Protein AF-A0A7V7D8W6-F1 (afdb_monomer)

Radius of gyration: 11.97 Å; Cα contacts (8 Å, |Δi|>4): 41; chains: 1; bounding box: 28×25×26 Å

Sequence (51 aa):
MVPQNTVPVDDAAAAKKIISLMDGFEDHDDVQNTYANFDIPDEILSETGNN

Solvent-accessible surface area (backbone atoms only — not comparable to full-atom values): 3342 Å² total; per-residue (Å²): 138,82,66,94,62,72,44,81,43,93,44,51,72,58,45,46,53,50,51,57,50,50,53,58,48,70,72,33,90,88,52,88,81,86,85,78,39,72,40,67,50,68,73,43,52,60,63,63,70,71,126

pLDDT: mean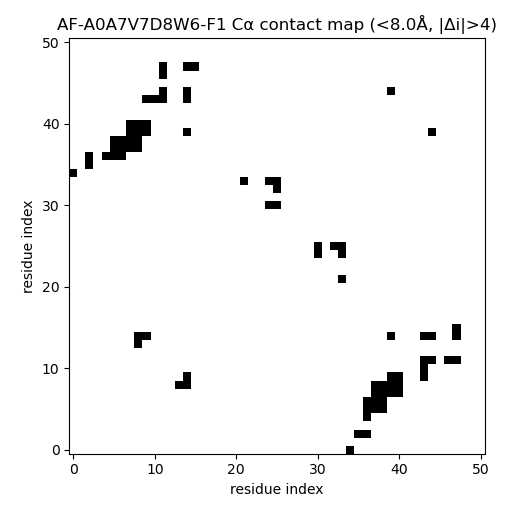 87.82, std 10.91, range [41.41, 94.38]

Secondary structure (DSSP, 8-state):
---SS-EE---HHHHHHHHHHHHHHHT-TT-------EE--HHHHHHHT--

Foldseek 3Di:
DDDPAADEDADLVVVLVVVVVQVVLVPDPPRDDDDHRYDYDPVSVVVNPDD

Structure (mmCIF, N/CA/C/O backbone):
data_AF-A0A7V7D8W6-F1
#
_entry.id   AF-A0A7V7D8W6-F1
#
loop_
_atom_site.group_PDB
_atom_site.id
_atom_site.type_symbol
_atom_site.label_atom_id
_atom_site.label_alt_id
_atom_site.label_comp_id
_atom_site.label_asym_id
_atom_site.label_entity_id
_atom_site.label_seq_id
_atom_site.pdbx_PDB_ins_code
_atom_site.Cartn_x
_atom_site.Cartn_y
_atom_site.Cartn_z
_atom_site.occupancy
_atom_site.B_iso_or_equiv
_atom_site.auth_seq_id
_atom_site.auth_comp_id
_atom_site.auth_asym_id
_atom_site.auth_atom_id
_atom_site.pdbx_PDB_model_num
ATOM 1 N N . MET A 1 1 ? 6.253 -10.092 -8.796 1.00 78.38 1 MET A N 1
ATOM 2 C CA . MET A 1 1 ? 6.825 -10.684 -7.566 1.00 78.38 1 MET A CA 1
ATOM 3 C C . MET A 1 1 ? 5.681 -10.908 -6.592 1.00 78.38 1 MET A C 1
ATOM 5 O O . MET A 1 1 ? 4.852 -10.016 -6.494 1.00 78.38 1 MET A O 1
ATOM 9 N N . VAL A 1 2 ? 5.594 -12.067 -5.931 1.00 81.31 2 VAL A N 1
ATOM 10 C CA . VAL A 1 2 ? 4.547 -12.333 -4.925 1.00 81.31 2 VAL A CA 1
ATOM 11 C C . VAL A 1 2 ?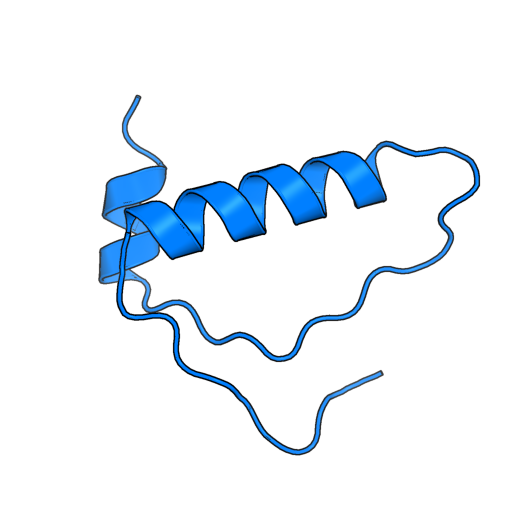 5.204 -12.327 -3.543 1.00 81.31 2 VAL A C 1
ATOM 13 O O . VAL A 1 2 ? 6.169 -13.072 -3.350 1.00 81.31 2 VAL A O 1
ATOM 16 N N . PRO A 1 3 ? 4.756 -11.477 -2.607 1.00 85.38 3 PRO A N 1
ATOM 17 C CA . PRO A 1 3 ? 5.310 -11.449 -1.260 1.00 85.38 3 PRO A CA 1
ATOM 18 C C . PRO A 1 3 ? 4.963 -12.738 -0.504 1.00 85.38 3 PRO A C 1
ATOM 20 O O . PRO A 1 3 ? 3.883 -13.296 -0.666 1.00 85.38 3 PRO A O 1
ATOM 23 N N . GLN A 1 4 ? 5.884 -13.214 0.336 1.00 91.75 4 GLN A N 1
ATOM 24 C CA . GLN A 1 4 ? 5.673 -14.428 1.140 1.00 91.75 4 GLN A CA 1
ATOM 25 C C . GLN A 1 4 ? 4.813 -14.185 2.388 1.00 91.75 4 GLN A C 1
ATOM 27 O O . GLN A 1 4 ? 4.250 -15.132 2.920 1.00 91.75 4 GLN A O 1
ATOM 32 N N . ASN A 1 5 ? 4.712 -12.930 2.834 1.00 92.88 5 ASN A N 1
ATOM 33 C CA . ASN A 1 5 ? 3.934 -12.508 3.996 1.00 92.88 5 ASN A CA 1
ATOM 34 C C . ASN A 1 5 ? 3.185 -11.221 3.661 1.00 92.88 5 ASN A C 1
ATOM 36 O O . ASN A 1 5 ? 3.754 -10.346 3.000 1.00 92.88 5 ASN A O 1
ATOM 40 N N . THR A 1 6 ? 1.968 -11.085 4.179 1.00 92.81 6 THR A N 1
ATOM 41 C CA . THR A 1 6 ? 1.159 -9.872 4.064 1.00 92.81 6 THR A CA 1
ATOM 42 C C . THR A 1 6 ? 1.106 -9.096 5.381 1.00 92.81 6 THR A C 1
ATOM 44 O O . THR A 1 6 ? 1.345 -9.650 6.456 1.00 92.81 6 THR A O 1
ATOM 47 N N . VAL A 1 7 ? 0.841 -7.793 5.291 1.00 94.00 7 VAL A N 1
ATOM 48 C CA . VAL A 1 7 ? 0.659 -6.886 6.428 1.00 94.00 7 VAL A CA 1
ATOM 49 C C . VAL A 1 7 ? -0.766 -6.337 6.371 1.00 94.00 7 VAL A C 1
ATOM 51 O O . VAL A 1 7 ? -1.065 -5.598 5.432 1.00 94.00 7 VAL A O 1
ATOM 54 N N . PRO A 1 8 ? -1.639 -6.674 7.336 1.00 93.31 8 PRO A N 1
ATOM 55 C CA . PRO A 1 8 ? -2.999 -6.156 7.352 1.00 93.31 8 PRO A CA 1
ATOM 56 C C . PRO A 1 8 ? -3.005 -4.648 7.621 1.00 93.31 8 PRO A C 1
ATOM 58 O O . PRO A 1 8 ? -2.215 -4.138 8.424 1.00 93.31 8 PRO A O 1
ATOM 61 N N . VAL A 1 9 ? -3.894 -3.940 6.931 1.00 93.44 9 VAL A N 1
ATOM 62 C CA . VAL A 1 9 ? -4.134 -2.506 7.096 1.00 93.44 9 VAL A CA 1
ATOM 63 C C . VAL A 1 9 ? -5.602 -2.306 7.451 1.00 93.44 9 VAL A C 1
ATOM 65 O O . VAL A 1 9 ? -6.461 -2.213 6.579 1.00 93.44 9 VAL A O 1
ATOM 68 N N . ASP A 1 10 ? -5.863 -2.193 8.750 1.00 91.81 10 ASP A N 1
ATOM 69 C CA . ASP A 1 10 ? -7.223 -2.108 9.303 1.00 91.81 10 ASP A CA 1
ATOM 70 C C . ASP A 1 10 ? -7.685 -0.655 9.549 1.00 91.81 10 ASP A C 1
ATOM 72 O O . ASP A 1 10 ? -8.753 -0.413 10.103 1.00 91.81 10 ASP A O 1
ATOM 76 N N . ASP A 1 11 ? -6.869 0.336 9.171 1.00 92.69 11 ASP A N 1
ATOM 77 C CA . ASP A 1 11 ? -7.164 1.763 9.331 1.00 92.69 11 ASP A CA 1
ATOM 78 C C . ASP A 1 11 ? -7.472 2.411 7.975 1.00 92.69 11 ASP A C 1
ATOM 80 O O . ASP A 1 11 ? -6.622 2.450 7.080 1.00 92.69 11 ASP A O 1
ATOM 84 N N . ALA A 1 12 ? -8.674 2.973 7.832 1.00 90.06 12 ALA A N 1
ATOM 85 C CA . ALA A 1 12 ? -9.134 3.575 6.580 1.00 90.06 12 ALA A CA 1
ATOM 86 C C . ALA A 1 12 ? -8.302 4.789 6.142 1.00 90.06 12 ALA A C 1
ATOM 88 O O . ALA A 1 12 ? -8.072 4.996 4.946 1.00 90.06 12 ALA A O 1
ATOM 89 N N . ALA A 1 13 ? -7.788 5.582 7.087 1.00 91.81 13 ALA A N 1
ATOM 90 C CA . ALA A 1 13 ? -6.948 6.729 6.758 1.00 91.81 13 ALA A CA 1
ATOM 91 C C . ALA A 1 13 ? -5.569 6.295 6.229 1.00 91.81 13 ALA A C 1
ATOM 93 O O . ALA A 1 13 ? -5.033 6.924 5.310 1.00 91.81 13 ALA A O 1
ATOM 94 N N . ALA A 1 14 ? -4.995 5.230 6.785 1.00 92.25 14 ALA A N 1
ATOM 95 C CA . ALA A 1 14 ? -3.765 4.609 6.320 1.00 92.25 14 ALA A CA 1
ATOM 96 C C . ALA A 1 14 ? -3.968 3.938 4.958 1.00 92.25 14 ALA A C 1
ATOM 98 O O . ALA A 1 14 ? -3.185 4.206 4.046 1.00 92.25 14 ALA A O 1
ATOM 99 N N . ALA A 1 15 ? -5.042 3.160 4.789 1.00 92.31 15 ALA A N 1
ATOM 100 C CA . ALA A 1 15 ? -5.403 2.527 3.522 1.00 92.31 15 ALA A CA 1
ATOM 101 C C . ALA A 1 15 ? -5.523 3.563 2.396 1.00 92.31 15 ALA A C 1
ATOM 103 O O . ALA A 1 15 ? -4.860 3.437 1.368 1.00 92.31 15 ALA A O 1
ATOM 104 N N . LYS A 1 16 ? -6.256 4.659 2.629 1.00 92.62 16 LYS A N 1
ATOM 105 C CA . LYS A 1 16 ? -6.396 5.747 1.651 1.00 92.62 16 LYS A CA 1
ATOM 106 C C . LYS A 1 16 ? -5.052 6.359 1.250 1.00 92.62 16 LYS A C 1
ATOM 108 O O . LYS A 1 16 ? -4.808 6.582 0.069 1.00 92.62 16 LYS A O 1
ATOM 113 N N . LYS A 1 17 ? -4.169 6.627 2.218 1.00 93.50 17 LYS A N 1
ATOM 114 C CA . LYS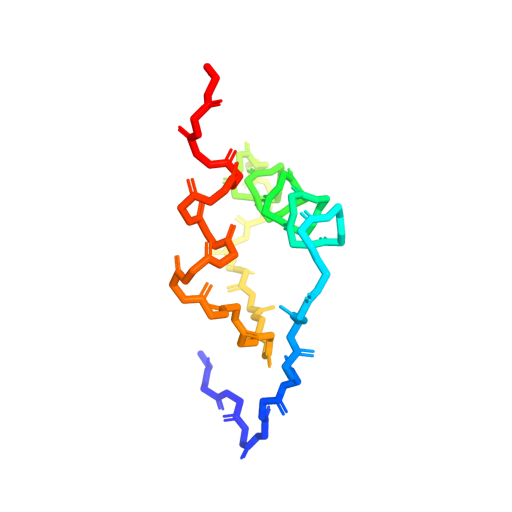 A 1 17 ? -2.828 7.177 1.942 1.00 93.50 17 LYS A CA 1
ATOM 115 C C . LYS A 1 17 ? -1.972 6.216 1.124 1.00 93.50 17 LYS A C 1
ATOM 117 O O . LYS A 1 17 ? -1.258 6.662 0.234 1.00 93.50 17 LYS A O 1
ATOM 122 N N . ILE A 1 18 ? -2.031 4.925 1.444 1.00 92.94 18 ILE A N 1
ATOM 123 C CA . ILE A 1 18 ? -1.288 3.875 0.745 1.00 92.94 18 ILE A CA 1
ATOM 124 C C . ILE A 1 18 ? -1.777 3.743 -0.699 1.00 92.94 18 ILE A C 1
ATOM 126 O O . ILE A 1 18 ? -0.946 3.698 -1.600 1.00 92.94 18 ILE A O 1
ATOM 130 N N . ILE A 1 19 ? -3.094 3.747 -0.921 1.00 91.31 19 ILE A N 1
ATOM 131 C CA . ILE A 1 19 ? -3.694 3.686 -2.261 1.00 91.31 19 ILE A CA 1
ATOM 132 C C . ILE A 1 19 ? -3.261 4.900 -3.087 1.00 91.31 19 ILE A C 1
ATOM 134 O O . ILE A 1 19 ? -2.660 4.727 -4.139 1.00 91.31 19 ILE A O 1
ATOM 138 N N . SER A 1 20 ? -3.424 6.122 -2.566 1.00 91.81 20 SER A N 1
ATOM 139 C CA . SER A 1 20 ? -2.994 7.332 -3.287 1.00 91.81 20 SER A CA 1
ATOM 140 C C . SER A 1 20 ? -1.487 7.372 -3.572 1.00 91.81 20 SER A C 1
ATOM 142 O O . SER A 1 20 ? -1.060 7.961 -4.561 1.00 91.81 20 SER A O 1
ATOM 144 N N . LEU A 1 21 ? -0.666 6.778 -2.701 1.00 93.12 21 LEU A N 1
ATOM 145 C CA . LEU A 1 21 ? 0.772 6.651 -2.932 1.00 93.12 21 LEU A CA 1
ATOM 146 C C . LEU A 1 21 ? 1.073 5.658 -4.061 1.00 93.12 21 LEU A C 1
ATOM 148 O O . LEU A 1 21 ? 1.939 5.931 -4.888 1.00 93.12 21 LEU A O 1
ATOM 152 N N . MET A 1 22 ? 0.374 4.522 -4.081 1.00 92.50 22 MET A N 1
ATOM 153 C CA . MET A 1 22 ? 0.522 3.509 -5.124 1.00 92.50 22 MET A CA 1
ATOM 154 C C . MET A 1 22 ? 0.100 4.060 -6.485 1.00 92.50 22 MET A C 1
ATOM 156 O O . MET A 1 22 ? 0.890 3.961 -7.419 1.00 92.50 22 MET A O 1
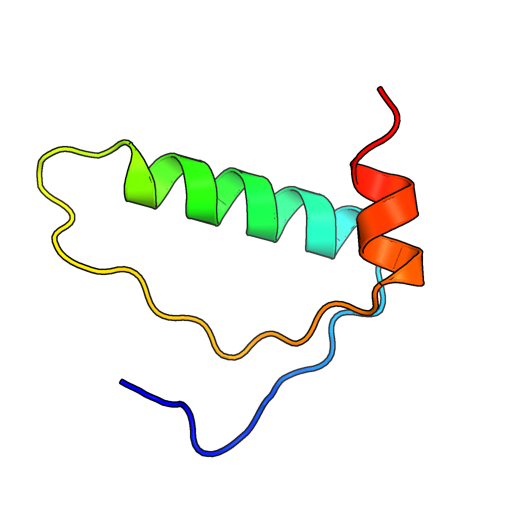ATOM 160 N N . ASP A 1 23 ? -1.038 4.754 -6.561 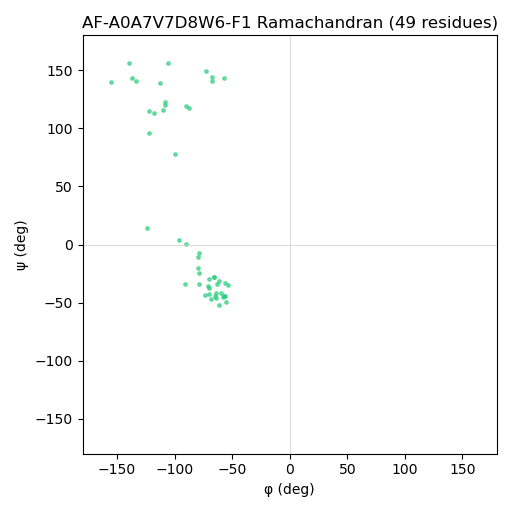1.00 90.88 23 ASP A N 1
ATOM 161 C CA . ASP A 1 23 ? -1.494 5.432 -7.783 1.00 90.88 23 ASP A CA 1
ATOM 162 C C . ASP A 1 23 ? -0.435 6.418 -8.308 1.00 90.88 23 ASP A C 1
ATOM 164 O O . ASP A 1 23 ? -0.116 6.441 -9.494 1.00 90.88 23 ASP A O 1
ATOM 168 N N . GLY A 1 24 ? 0.172 7.207 -7.413 1.00 93.56 24 GLY A N 1
ATOM 169 C CA . GLY A 1 24 ? 1.221 8.159 -7.786 1.00 93.56 24 GLY A CA 1
ATOM 170 C C . GLY A 1 24 ? 2.511 7.504 -8.291 1.00 93.56 24 GLY A C 1
ATOM 171 O O . GLY A 1 24 ? 3.235 8.114 -9.076 1.00 93.56 24 GLY A O 1
ATOM 172 N N . PHE A 1 25 ? 2.816 6.278 -7.857 1.00 91.56 25 PHE A N 1
ATOM 173 C CA . PHE A 1 25 ? 3.933 5.513 -8.410 1.00 91.56 25 PHE A CA 1
ATOM 174 C C . PHE A 1 25 ? 3.591 4.876 -9.756 1.00 91.56 25 PHE A C 1
ATOM 176 O O . PHE A 1 25 ? 4.474 4.793 -10.603 1.00 91.56 25 PHE A O 1
ATOM 183 N N . GLU A 1 26 ? 2.347 4.449 -9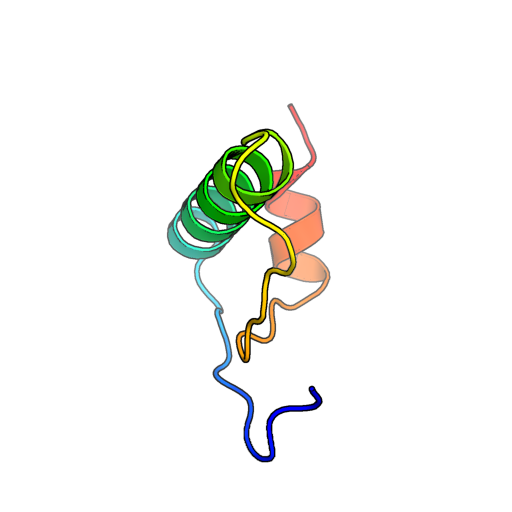.969 1.00 89.75 26 GLU A N 1
ATOM 184 C CA . GLU A 1 26 ? 1.908 3.880 -11.250 1.00 89.75 26 GLU A CA 1
ATOM 185 C C . GLU A 1 26 ? 1.819 4.924 -12.373 1.00 89.75 26 GLU A C 1
ATOM 187 O O . GLU A 1 26 ? 2.058 4.588 -13.530 1.00 89.75 26 GLU A O 1
ATOM 192 N N . ASP A 1 27 ? 1.537 6.185 -12.040 1.00 92.25 27 ASP A N 1
ATOM 193 C CA . ASP A 1 27 ? 1.466 7.296 -13.005 1.00 92.25 27 ASP A CA 1
ATOM 194 C C . ASP A 1 27 ? 2.851 7.835 -13.426 1.00 92.25 27 ASP A C 1
ATOM 196 O O . ASP A 1 27 ? 2.964 8.681 -14.311 1.00 92.25 27 ASP A O 1
ATOM 200 N N . HIS A 1 28 ? 3.935 7.377 -12.793 1.00 94.06 28 HIS A N 1
ATOM 201 C CA . HIS A 1 28 ? 5.270 7.914 -13.039 1.00 94.06 28 HIS A CA 1
ATOM 202 C C . HIS A 1 28 ? 5.997 7.158 -14.163 1.00 94.06 28 HIS A C 1
ATOM 204 O O . HIS A 1 28 ? 6.347 5.991 -14.003 1.00 94.06 28 HIS A O 1
ATOM 210 N N . ASP A 1 29 ? 6.352 7.853 -15.251 1.00 91.06 29 ASP A N 1
ATOM 211 C CA . ASP A 1 29 ? 6.950 7.263 -16.468 1.00 91.06 29 ASP A CA 1
ATOM 212 C C . ASP A 1 29 ? 8.215 6.405 -16.221 1.00 91.06 29 ASP A C 1
ATOM 214 O O . ASP A 1 29 ? 8.448 5.398 -16.893 1.00 91.06 29 ASP A O 1
ATOM 218 N N . ASP A 1 30 ? 9.046 6.783 -15.242 1.00 94.38 30 ASP A N 1
ATOM 219 C CA . ASP A 1 30 ? 10.269 6.040 -14.885 1.00 94.38 30 ASP A CA 1
ATOM 220 C C . ASP A 1 30 ? 10.023 4.790 -14.010 1.00 94.38 30 ASP A C 1
ATOM 222 O O . ASP A 1 30 ? 10.936 3.978 -13.809 1.00 94.38 30 ASP A O 1
ATOM 226 N N . VAL A 1 31 ? 8.813 4.604 -13.470 1.00 92.81 31 VAL A N 1
ATOM 227 C CA . VAL A 1 31 ? 8.466 3.451 -12.628 1.00 92.81 31 VAL A CA 1
ATOM 228 C C . VAL A 1 31 ? 7.987 2.308 -13.515 1.00 92.81 31 VAL A C 1
ATOM 230 O O . VAL A 1 31 ? 6.992 2.396 -14.217 1.00 92.81 31 VAL A O 1
ATOM 233 N N . GLN A 1 32 ? 8.720 1.195 -13.486 1.00 91.19 32 GLN A N 1
ATOM 234 C CA . GLN A 1 32 ? 8.428 0.046 -14.348 1.00 91.19 32 GLN A CA 1
ATOM 235 C C . GLN A 1 32 ? 7.485 -0.972 -13.700 1.00 91.19 32 GLN A C 1
ATOM 237 O O . GLN A 1 32 ? 6.752 -1.659 -14.401 1.00 91.19 32 GLN A O 1
ATOM 242 N N . ASN A 1 33 ? 7.566 -1.150 -12.378 1.00 90.88 33 ASN A N 1
ATOM 243 C CA . ASN A 1 33 ? 6.732 -2.090 -11.631 1.00 90.88 33 ASN A CA 1
ATOM 244 C C . ASN A 1 33 ? 6.610 -1.645 -10.174 1.00 90.88 33 ASN A C 1
ATOM 246 O O . ASN A 1 33 ? 7.619 -1.313 -9.544 1.00 90.88 33 ASN A O 1
ATOM 250 N N . THR A 1 34 ? 5.411 -1.781 -9.620 1.00 89.56 34 THR A N 1
ATOM 251 C CA . THR A 1 34 ? 5.117 -1.493 -8.215 1.00 89.56 34 THR A CA 1
ATOM 252 C C . THR A 1 34 ? 4.765 -2.795 -7.499 1.00 89.56 34 THR A C 1
ATOM 254 O O . THR A 1 34 ? 4.090 -3.664 -8.049 1.00 89.56 34 THR A O 1
ATOM 257 N N . TYR A 1 35 ? 5.263 -2.971 -6.275 1.00 91.25 35 TYR A N 1
ATOM 258 C CA . TYR A 1 35 ? 5.008 -4.168 -5.476 1.00 91.25 35 TYR A CA 1
ATOM 259 C C . TYR A 1 35 ? 4.632 -3.779 -4.059 1.00 91.25 35 TYR A C 1
ATOM 261 O O . TYR A 1 35 ? 5.245 -2.896 -3.460 1.00 91.25 35 TYR A O 1
ATOM 269 N N . ALA A 1 36 ? 3.667 -4.502 -3.510 1.00 91.50 36 ALA A N 1
ATOM 270 C CA . ALA A 1 36 ? 3.176 -4.298 -2.167 1.00 91.50 36 ALA A CA 1
ATOM 271 C C . ALA A 1 36 ? 2.923 -5.632 -1.482 1.00 91.50 36 ALA A C 1
ATOM 273 O O . ALA A 1 36 ? 2.684 -6.649 -2.134 1.00 91.50 36 ALA A O 1
ATOM 274 N N . ASN A 1 37 ? 2.961 -5.609 -0.157 1.00 94.38 37 ASN A N 1
ATOM 275 C CA . ASN A 1 37 ? 2.554 -6.725 0.679 1.00 94.38 37 ASN A CA 1
ATOM 276 C C . ASN A 1 37 ? 1.472 -6.332 1.688 1.00 94.38 37 ASN A C 1
ATOM 278 O O . ASN A 1 37 ? 1.249 -7.072 2.639 1.00 94.38 37 ASN A O 1
ATOM 282 N N . PHE A 1 38 ? 0.834 -5.174 1.523 1.00 93.44 38 PHE A N 1
ATOM 283 C CA . PHE A 1 38 ? -0.311 -4.829 2.350 1.00 93.44 38 PHE A CA 1
ATOM 284 C C . PHE A 1 38 ? -1.528 -5.666 1.949 1.00 93.44 38 PHE A C 1
ATOM 286 O O . PHE A 1 38 ? -1.681 -6.045 0.788 1.00 93.44 38 PHE A O 1
ATOM 293 N N . ASP A 1 39 ? -2.378 -5.932 2.926 1.00 93.62 39 ASP A N 1
ATOM 294 C CA . ASP A 1 39 ? -3.681 -6.558 2.761 1.00 93.62 39 ASP A CA 1
ATOM 295 C C . ASP A 1 39 ? -4.716 -5.594 3.341 1.00 93.62 39 ASP A C 1
ATOM 297 O O . ASP A 1 39 ? -4.650 -5.255 4.523 1.00 93.62 39 ASP A O 1
ATOM 301 N N . ILE A 1 40 ? -5.591 -5.060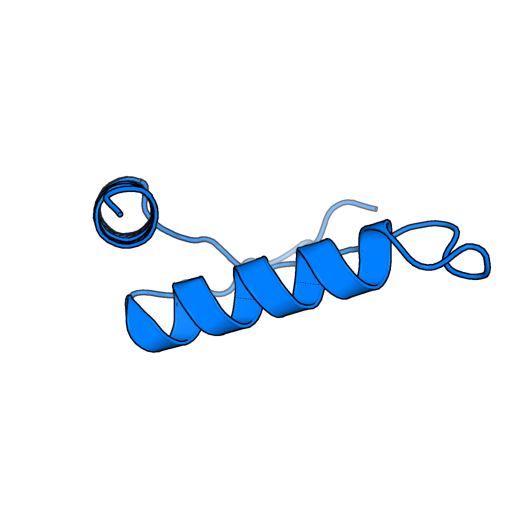 2.489 1.00 92.81 40 ILE A N 1
ATOM 302 C CA . ILE A 1 40 ? -6.597 -4.071 2.885 1.00 92.81 40 ILE A CA 1
ATOM 303 C C . ILE A 1 40 ? -7.953 -4.775 2.815 1.00 92.81 40 ILE A C 1
ATOM 305 O O . ILE A 1 40 ? -8.362 -5.152 1.715 1.00 92.81 40 ILE A O 1
ATOM 309 N N . PRO A 1 41 ? -8.659 -4.950 3.946 1.00 92.06 41 PRO A N 1
ATOM 310 C CA . PRO A 1 41 ? -9.980 -5.563 3.951 1.00 92.06 41 PRO A CA 1
ATOM 311 C C . PRO A 1 41 ? -10.970 -4.823 3.038 1.00 92.06 41 PRO A C 1
ATOM 313 O O . PRO A 1 41 ? -10.978 -3.590 2.988 1.00 92.06 41 PRO A O 1
ATOM 316 N N . ASP A 1 42 ? -11.861 -5.565 2.373 1.00 87.19 42 ASP A N 1
ATOM 317 C CA . ASP A 1 42 ? -12.881 -5.000 1.471 1.00 87.19 42 ASP A CA 1
ATOM 318 C C . ASP A 1 42 ? -13.780 -3.963 2.166 1.00 87.19 42 ASP A C 1
ATOM 320 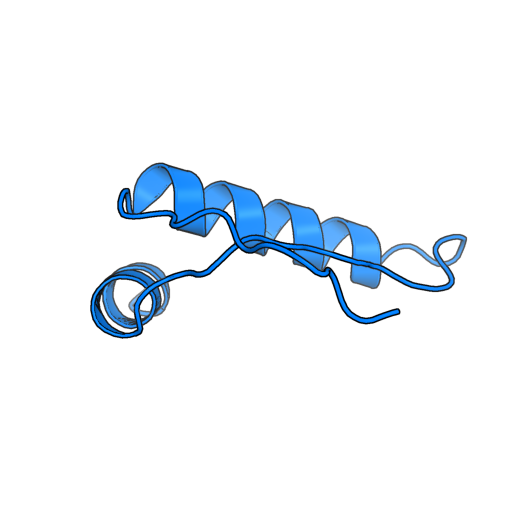O O . ASP A 1 42 ? -14.197 -2.979 1.553 1.00 87.19 42 ASP A O 1
ATOM 324 N N . GLU A 1 43 ? -14.052 -4.149 3.463 1.00 88.44 43 GLU A N 1
ATOM 325 C CA . GLU A 1 43 ? -14.810 -3.192 4.277 1.00 88.44 43 GLU A CA 1
ATOM 326 C C . GLU A 1 43 ? -14.131 -1.814 4.330 1.00 88.44 43 GLU A C 1
ATOM 328 O O . GLU A 1 43 ? -14.795 -0.791 4.155 1.00 88.44 43 GLU A O 1
ATOM 333 N N . ILE A 1 44 ? -12.801 -1.790 4.468 1.00 87.94 44 ILE A N 1
ATOM 334 C CA . ILE A 1 44 ? -11.998 -0.569 4.514 1.00 87.94 44 ILE A CA 1
ATOM 335 C C . ILE A 1 44 ? -11.896 0.046 3.116 1.00 87.94 44 ILE A C 1
ATOM 337 O O . ILE A 1 44 ? -12.073 1.255 2.957 1.00 87.94 44 ILE A O 1
ATOM 341 N N . LEU A 1 45 ? -11.673 -0.771 2.081 1.00 83.31 45 LEU A N 1
ATOM 342 C CA . LEU A 1 45 ? -11.646 -0.302 0.690 1.00 83.31 45 LEU A CA 1
ATOM 343 C C . LEU A 1 45 ? -12.955 0.400 0.314 1.00 83.31 45 LEU A C 1
ATOM 345 O O . LEU A 1 45 ? -12.933 1.498 -0.253 1.00 83.31 45 LEU A O 1
ATOM 349 N N . SER A 1 46 ? -14.089 -0.185 0.699 1.00 82.81 46 SER A N 1
ATOM 350 C CA . SER A 1 46 ? -15.409 0.387 0.441 1.00 82.81 46 SER A CA 1
ATOM 351 C C . SER A 1 46 ? -15.653 1.701 1.195 1.00 82.81 46 SER A C 1
ATOM 353 O O . SER A 1 46 ? -16.405 2.545 0.706 1.00 82.81 46 SER A 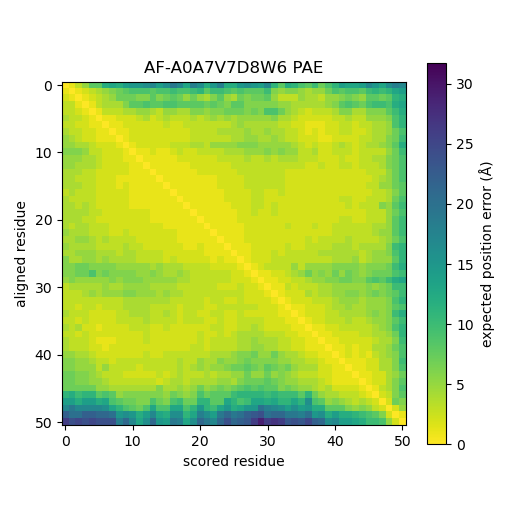O 1
ATOM 355 N N . GLU A 1 47 ? -15.023 1.911 2.352 1.00 77.50 47 GLU A N 1
ATOM 356 C CA . GLU A 1 47 ? -15.053 3.195 3.065 1.00 77.50 47 GLU A CA 1
ATOM 357 C C . GLU A 1 47 ? -14.227 4.269 2.334 1.00 77.50 47 GLU A C 1
ATOM 359 O O . GLU A 1 47 ? -14.621 5.435 2.275 1.00 77.50 47 GLU A O 1
ATOM 364 N N . THR A 1 48 ? -13.111 3.882 1.707 1.00 69.25 48 THR A N 1
ATOM 365 C CA . THR A 1 48 ? -12.229 4.822 0.994 1.00 69.25 48 THR A CA 1
ATOM 366 C C . THR A 1 48 ? -12.727 5.243 -0.398 1.00 69.25 48 THR A C 1
ATOM 368 O O . THR A 1 48 ? -12.363 6.331 -0.848 1.00 69.25 48 THR A O 1
ATOM 371 N N . GLY A 1 49 ? -13.563 4.426 -1.059 1.00 62.78 49 GLY A N 1
ATOM 372 C CA . GLY A 1 49 ? -14.056 4.631 -2.434 1.00 62.78 49 GLY A CA 1
ATOM 373 C C . GLY A 1 49 ? -15.367 5.419 -2.587 1.00 62.78 49 GLY A C 1
ATOM 374 O O . GLY A 1 49 ? -15.827 5.622 -3.707 1.00 62.78 49 GLY A O 1
ATOM 375 N N . ASN A 1 50 ? -15.976 5.872 -1.488 1.00 45.00 50 ASN A N 1
ATOM 376 C CA . ASN A 1 50 ? -17.191 6.691 -1.500 1.00 45.00 50 ASN A CA 1
ATOM 377 C C . ASN A 1 50 ? -16.853 8.182 -1.315 1.00 45.00 50 ASN A C 1
ATOM 379 O O . ASN A 1 50 ? -17.003 8.716 -0.213 1.00 45.00 50 ASN A O 1
ATOM 383 N N . ASN A 1 51 ? -16.388 8.859 -2.372 1.00 41.41 51 ASN A N 1
ATOM 384 C CA . ASN A 1 51 ? -16.478 10.324 -2.479 1.00 41.41 51 ASN A CA 1
ATOM 385 C C . ASN A 1 51 ? -16.468 10.800 -3.934 1.00 41.41 51 ASN A C 1
ATOM 387 O O . ASN A 1 51 ? -15.428 10.600 -4.599 1.00 41.41 51 ASN A O 1
#

Mean predicted aligned error: 4.52 Å